Protein AF-A0A653DRM3-F1 (afdb_monomer)

Organism: Callosobruchus maculatus (NCBI:txid64391)

Secondary structure (DSSP, 8-state):
--HHHHHHHHHHHHT--PPPPPHHHHHHHHHHHHHHHHHHHHTT-HHHHHHHHHHH-TTTT-EEEEEPTTS-EEEEEEEEE-TTSPEEEE-TTS-EEEEP-SS----TT-SS------

Radius of gyration: 19.76 Å; Cα contacts (8 Å, |Δi|>4): 102; chains: 1; bounding box: 48×45×46 Å

Foldseek 3Di:
DDPQVVVVVCCVVVVDDDDGDDPVNVVVVVVVVVVVLVVCVVVVNVVVVQVVCVVPPPQAQQWDWDQDPVRDIFTWTFHGADPVRFTWTAGPVGDIDGDDPPVDDDPVVVSDDDDDDD

Structure (mmCIF, N/CA/C/O backbone):
data_AF-A0A653DRM3-F1
#
_entry.id   AF-A0A653DRM3-F1
#
loop_
_atom_site.group_PDB
_atom_site.id
_atom_site.type_symbol
_atom_site.label_atom_id
_atom_site.label_alt_id
_atom_site.label_comp_id
_atom_site.label_asym_id
_atom_site.label_entity_id
_atom_site.label_seq_id
_atom_site.pdbx_PDB_ins_code
_atom_site.Cartn_x
_atom_site.Cartn_y
_atom_site.Cartn_z
_atom_site.occupancy
_atom_site.B_iso_or_equiv
_atom_site.auth_seq_id
_atom_site.auth_comp_id
_atom_site.auth_asym_id
_atom_site.auth_atom_id
_atom_site.pdbx_PDB_model_num
ATOM 1 N N . MET A 1 1 ? -2.162 11.457 12.990 1.00 60.06 1 MET A N 1
ATOM 2 C CA . MET A 1 1 ? -3.627 11.349 13.052 1.00 60.06 1 MET A CA 1
ATOM 3 C C . MET A 1 1 ? -4.010 9.879 12.997 1.00 60.06 1 MET A C 1
ATOM 5 O O . MET A 1 1 ? -3.761 9.249 11.974 1.00 60.06 1 MET A O 1
ATOM 9 N N . CYS A 1 2 ? -4.522 9.317 14.091 1.00 85.19 2 CYS A N 1
ATOM 10 C CA . CYS A 1 2 ? -5.003 7.932 14.157 1.00 85.19 2 CYS A CA 1
ATOM 11 C C . CYS A 1 2 ? -6.535 7.850 13.991 1.00 85.19 2 CYS A C 1
ATOM 13 O O . CYS A 1 2 ? -7.235 8.861 14.055 1.00 85.19 2 CYS A O 1
ATOM 15 N N . ILE A 1 3 ? -7.078 6.645 13.780 1.00 88.81 3 ILE A N 1
ATOM 16 C CA . ILE A 1 3 ? -8.530 6.449 13.608 1.00 88.81 3 ILE A CA 1
ATOM 17 C C . ILE A 1 3 ? -9.318 6.885 14.854 1.00 88.81 3 ILE A C 1
ATOM 19 O O . ILE A 1 3 ? -10.355 7.529 14.725 1.00 88.81 3 ILE A O 1
ATOM 23 N N . ASN A 1 4 ? -8.818 6.606 16.060 1.00 93.06 4 ASN A N 1
ATOM 24 C CA . ASN A 1 4 ? -9.505 7.019 17.287 1.00 93.06 4 ASN A CA 1
ATOM 25 C C . ASN A 1 4 ? -9.458 8.546 17.504 1.00 93.06 4 ASN A C 1
ATOM 27 O O . ASN A 1 4 ? -10.418 9.112 18.020 1.00 93.06 4 ASN A O 1
ATOM 31 N N . GLU A 1 5 ? -8.416 9.238 17.033 1.00 92.00 5 GLU A N 1
ATOM 32 C CA . GLU A 1 5 ? -8.383 10.711 17.004 1.00 92.00 5 GLU A CA 1
ATOM 33 C C . GLU A 1 5 ? -9.448 11.275 16.051 1.00 92.00 5 GLU A C 1
ATOM 35 O O . GLU A 1 5 ? -10.164 12.206 16.414 1.00 92.00 5 GLU A O 1
ATOM 40 N N . LEU A 1 6 ? -9.619 10.677 14.864 1.00 92.31 6 LEU A N 1
ATOM 41 C CA . LEU A 1 6 ? -10.689 11.053 13.927 1.00 92.31 6 LEU A CA 1
ATOM 42 C C . LEU A 1 6 ? -12.085 10.858 14.534 1.00 92.31 6 LEU A C 1
ATOM 44 O O . LEU A 1 6 ? -12.972 11.691 14.327 1.00 92.31 6 LEU A O 1
ATOM 48 N N . ILE A 1 7 ? -12.278 9.779 15.299 1.00 92.81 7 ILE A N 1
ATOM 49 C CA . ILE A 1 7 ? -13.520 9.524 16.038 1.00 92.81 7 ILE A CA 1
ATOM 50 C C . ILE A 1 7 ? -13.761 10.626 17.076 1.00 92.81 7 ILE A C 1
ATOM 52 O O . ILE A 1 7 ? -14.868 11.160 17.117 1.00 92.81 7 ILE A O 1
ATOM 56 N N . SER A 1 8 ? -12.740 11.024 17.847 1.00 93.06 8 SER A N 1
ATOM 57 C CA . SER A 1 8 ? -12.856 12.120 18.827 1.00 93.06 8 SER A CA 1
ATOM 58 C C . SER A 1 8 ? -13.301 13.421 18.163 1.00 93.06 8 SER A C 1
ATOM 60 O O . SER A 1 8 ? -14.329 13.986 18.533 1.00 93.06 8 SER A O 1
ATOM 62 N N . VAL A 1 9 ? -12.600 13.836 17.103 1.00 94.06 9 VAL A N 1
ATOM 63 C CA . VAL A 1 9 ? -12.915 15.068 16.363 1.00 94.06 9 VAL A CA 1
ATOM 64 C C . VAL A 1 9 ? -14.326 15.017 15.773 1.00 94.06 9 VAL A C 1
ATOM 66 O O . VAL A 1 9 ? -15.052 16.010 15.784 1.00 94.06 9 VAL A O 1
ATOM 69 N N . THR A 1 10 ? -14.757 13.864 15.264 1.00 92.56 10 THR A N 1
ATOM 70 C CA . THR A 1 10 ? -16.104 13.715 14.691 1.00 92.56 10 THR A CA 1
ATOM 71 C C . THR A 1 10 ? -17.193 13.753 15.765 1.00 92.56 10 THR A C 1
ATOM 73 O O . THR A 1 10 ? -18.248 14.357 15.553 1.00 92.56 10 THR A O 1
ATOM 76 N N . ASN A 1 11 ? -16.944 13.144 16.925 1.00 94.50 11 ASN A N 1
ATOM 77 C CA . ASN A 1 11 ? -17.847 13.200 18.070 1.00 94.50 11 ASN A CA 1
ATOM 78 C C . ASN A 1 11 ? -18.022 14.646 18.557 1.00 94.50 11 ASN A C 1
ATOM 80 O O . ASN A 1 11 ? -19.156 15.098 18.709 1.00 94.50 11 ASN A O 1
ATOM 84 N N . GLU A 1 12 ? -16.925 15.396 18.683 1.00 93.06 12 GLU A N 1
ATOM 85 C CA . GLU A 1 12 ? -16.926 16.812 19.077 1.00 93.06 12 GLU A CA 1
ATOM 86 C C . GLU A 1 12 ? -17.633 17.712 18.053 1.00 93.06 12 GLU A C 1
ATOM 88 O O . GLU A 1 12 ? -18.482 18.524 18.414 1.00 93.06 12 GLU A O 1
ATOM 93 N N . THR A 1 13 ? -17.321 17.559 16.763 1.00 93.88 13 THR A N 1
ATOM 94 C CA . THR A 1 13 ? -17.834 18.453 15.707 1.00 93.88 13 THR A CA 1
ATOM 95 C C . THR A 1 13 ? -19.289 18.194 15.329 1.00 93.88 13 THR A C 1
ATOM 97 O O . THR A 1 13 ? -19.991 19.126 14.941 1.00 93.88 13 THR A O 1
ATOM 100 N N . LYS A 1 14 ? -19.756 16.942 15.412 1.00 93.88 14 LYS A N 1
ATOM 101 C CA . LYS A 1 14 ? -21.112 16.550 14.985 1.00 93.88 14 LYS A CA 1
ATOM 102 C C . LYS A 1 14 ? -22.051 16.213 16.143 1.00 93.88 14 LYS A C 1
ATOM 104 O O . LYS A 1 14 ? -23.187 15.827 15.882 1.00 93.88 14 LYS A O 1
ATOM 109 N N . GLY A 1 15 ? -21.594 16.314 17.395 1.00 88.81 15 GLY A N 1
ATOM 110 C CA . GLY A 1 15 ? -22.366 15.880 18.565 1.00 88.81 15 GLY A CA 1
ATOM 111 C C . GLY A 1 15 ? -22.709 14.388 18.520 1.00 88.81 15 GLY A C 1
ATOM 112 O O . GLY A 1 15 ? -23.788 13.982 18.945 1.00 88.81 15 GLY A O 1
ATOM 113 N N . SER A 1 16 ? -21.826 13.581 17.926 1.00 90.31 16 SER A N 1
ATOM 114 C CA . SER A 1 16 ? -22.021 12.135 17.793 1.00 90.31 16 SER A CA 1
ATOM 115 C C . SER A 1 16 ? -21.346 11.375 18.939 1.00 90.31 16 SER A C 1
ATOM 117 O O . SER A 1 16 ? -20.492 11.912 19.640 1.00 90.31 16 SER A O 1
ATOM 119 N N . HIS A 1 17 ?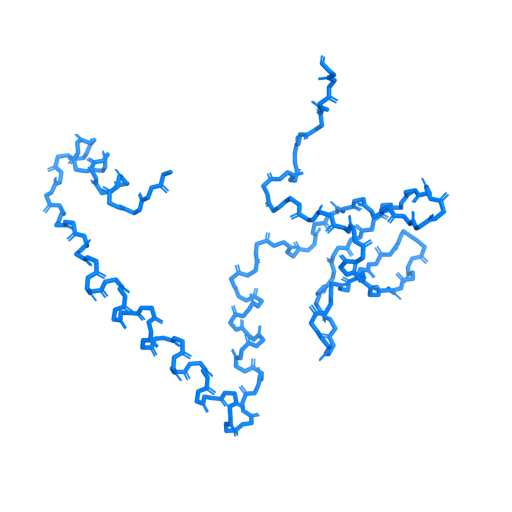 -21.754 10.122 19.152 1.00 90.31 17 HIS A N 1
ATOM 120 C CA . HIS A 1 17 ? -21.244 9.263 20.227 1.00 90.31 17 HIS A CA 1
ATOM 121 C C . HIS A 1 17 ? -20.738 7.930 19.674 1.00 90.31 17 HIS A C 1
ATOM 123 O O . HIS A 1 17 ? -21.159 6.854 20.099 1.00 90.31 17 HIS A O 1
ATOM 129 N N . MET A 1 18 ? -19.853 7.993 18.681 1.00 91.88 18 MET A N 1
ATOM 130 C CA . MET A 1 18 ? -19.201 6.795 18.161 1.00 91.88 18 MET A CA 1
ATOM 131 C C . MET A 1 18 ? -18.238 6.234 19.206 1.00 91.88 18 MET A C 1
ATOM 133 O O . MET A 1 18 ? -17.439 6.974 19.787 1.00 91.88 18 MET A O 1
ATOM 137 N N . SER A 1 19 ? -18.305 4.925 19.435 1.00 93.50 19 SER A N 1
ATOM 138 C CA . SER A 1 19 ? -17.355 4.223 20.294 1.00 93.50 19 SER A CA 1
ATOM 139 C C . SER A 1 19 ? -15.976 4.164 19.641 1.00 93.50 19 SER A C 1
ATOM 141 O O . SER A 1 19 ? -15.861 3.988 18.428 1.00 93.50 19 SER A O 1
ATOM 143 N N . PHE A 1 20 ? -14.926 4.275 20.455 1.00 94.31 20 PHE A N 1
ATOM 144 C CA . PHE A 1 20 ? -13.564 4.027 19.994 1.00 94.31 20 PHE A CA 1
ATOM 145 C C . PHE A 1 20 ? -13.382 2.571 19.576 1.00 94.31 20 PHE A C 1
ATOM 147 O O . PHE A 1 20 ? -14.038 1.669 20.102 1.00 94.31 20 PHE A O 1
ATOM 154 N N . ILE A 1 21 ? -12.446 2.348 18.658 1.00 94.88 21 ILE A N 1
ATOM 155 C CA . ILE A 1 21 ? -12.054 1.004 18.253 1.00 94.88 21 ILE A CA 1
ATOM 156 C C . ILE A 1 21 ? -11.009 0.508 19.261 1.00 94.88 21 ILE A C 1
ATOM 158 O O . ILE A 1 21 ? -9.942 1.126 19.365 1.00 94.88 21 ILE A O 1
ATOM 162 N N . PRO A 1 22 ? -11.289 -0.568 20.021 1.00 95.62 22 PRO A N 1
ATOM 163 C CA . PRO A 1 22 ? -10.298 -1.162 20.906 1.00 95.62 22 PRO A CA 1
ATOM 164 C C . PRO A 1 22 ? -9.190 -1.821 20.080 1.00 95.62 22 PRO A C 1
ATOM 166 O O . PRO A 1 22 ? -9.424 -2.305 18.967 1.00 95.62 22 PRO A O 1
ATOM 169 N N . TYR A 1 23 ? -7.975 -1.844 20.625 1.00 93.94 23 TYR A N 1
ATOM 170 C CA . TYR A 1 23 ? -6.803 -2.350 19.911 1.00 93.94 23 TYR A CA 1
ATOM 171 C C . TYR A 1 23 ? -6.969 -3.811 19.495 1.00 93.94 23 TYR A C 1
ATOM 173 O O . TYR A 1 23 ? -6.611 -4.177 18.381 1.00 93.94 23 TYR A O 1
ATOM 181 N N . GLU A 1 24 ? -7.565 -4.634 20.352 1.00 96.38 24 GLU A N 1
ATOM 182 C CA . GLU A 1 24 ? -7.795 -6.056 20.114 1.00 96.38 24 GLU A CA 1
ATOM 183 C C . GLU A 1 24 ? -8.710 -6.277 18.907 1.00 96.38 24 GLU A C 1
ATOM 185 O O . GLU A 1 24 ? -8.417 -7.122 18.064 1.00 96.38 24 GLU A O 1
ATOM 190 N N . ALA A 1 25 ? -9.779 -5.482 18.777 1.00 95.06 25 ALA A N 1
ATOM 191 C CA . ALA A 1 25 ? -10.676 -5.563 17.626 1.00 95.06 25 ALA A CA 1
ATOM 192 C C . ALA A 1 25 ? -9.987 -5.092 16.341 1.00 95.06 25 ALA A C 1
ATOM 194 O O . ALA A 1 25 ? -10.1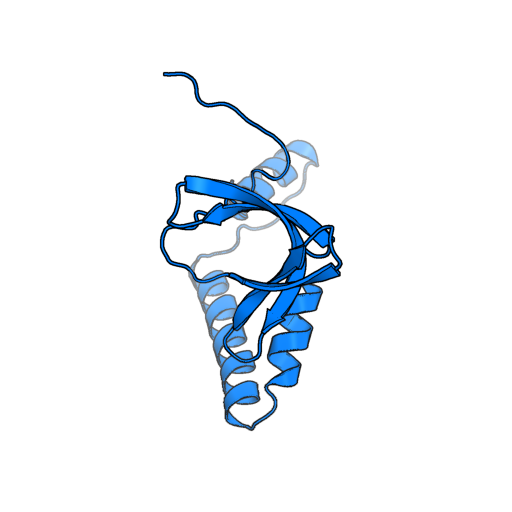70 -5.699 15.287 1.00 95.06 25 ALA A O 1
ATOM 195 N N . TYR A 1 26 ? -9.170 -4.038 16.431 1.00 94.62 26 TYR A N 1
ATOM 196 C CA . TYR A 1 26 ? -8.379 -3.561 15.302 1.00 94.62 26 TYR A CA 1
ATOM 197 C C . TYR A 1 26 ? -7.386 -4.627 14.821 1.00 94.62 26 TYR A C 1
ATOM 199 O O . TYR A 1 26 ? -7.384 -4.975 13.642 1.00 94.62 26 TYR A O 1
ATOM 207 N N . PHE A 1 27 ? -6.580 -5.187 15.726 1.00 95.56 27 PHE A N 1
ATOM 208 C CA . PHE A 1 27 ? -5.606 -6.219 15.378 1.00 95.56 27 PHE A CA 1
ATOM 209 C C . PHE A 1 27 ? -6.278 -7.486 14.854 1.00 95.56 27 PHE A C 1
ATOM 211 O O . PHE A 1 27 ? -5.817 -8.031 13.855 1.00 95.56 27 PHE A O 1
ATOM 218 N N . ALA A 1 28 ? -7.388 -7.918 15.460 1.00 97.56 28 ALA A N 1
ATOM 219 C CA . ALA A 1 28 ? -8.159 -9.050 14.956 1.00 97.56 28 ALA A CA 1
ATOM 220 C C . ALA A 1 28 ? -8.641 -8.806 13.518 1.00 97.56 28 ALA A C 1
ATOM 222 O O . ALA A 1 28 ? -8.469 -9.669 12.663 1.00 97.56 28 ALA A O 1
ATOM 223 N N . ALA A 1 29 ? -9.179 -7.619 13.220 1.00 96.25 29 ALA A N 1
ATOM 224 C CA . ALA A 1 29 ? -9.608 -7.275 11.867 1.00 96.25 29 ALA A CA 1
ATOM 225 C C . ALA A 1 29 ? -8.435 -7.274 10.871 1.00 96.25 29 ALA A C 1
ATOM 227 O O . ALA A 1 29 ? -8.547 -7.852 9.792 1.00 96.25 29 ALA A O 1
ATOM 228 N N . VAL A 1 30 ? -7.301 -6.673 11.243 1.00 95.94 30 VAL A N 1
ATOM 229 C CA . VAL A 1 30 ? -6.103 -6.621 10.392 1.00 95.94 30 VAL A CA 1
ATOM 230 C C . VAL A 1 30 ? -5.560 -8.022 10.115 1.00 95.94 30 VAL A C 1
ATOM 232 O O . VAL A 1 30 ? -5.328 -8.363 8.958 1.00 95.94 30 VAL A O 1
ATOM 235 N N . PHE A 1 31 ? -5.375 -8.849 11.145 1.00 97.69 31 PHE A N 1
ATOM 236 C CA . PHE A 1 31 ? -4.814 -10.188 10.971 1.00 97.69 31 PHE A CA 1
ATOM 237 C C . PHE A 1 31 ? -5.748 -11.118 10.204 1.00 97.69 31 PHE A C 1
ATOM 239 O O . PHE A 1 31 ? -5.276 -11.828 9.320 1.00 97.69 31 PHE A O 1
ATOM 246 N N . ASN A 1 32 ? -7.057 -11.057 10.460 1.00 97.94 32 ASN A N 1
ATOM 247 C CA . ASN A 1 32 ? -8.031 -11.845 9.708 1.00 97.94 32 ASN A CA 1
ATOM 248 C C . ASN A 1 32 ? -8.011 -11.486 8.216 1.00 97.94 32 ASN A C 1
ATOM 250 O O . ASN A 1 32 ? -8.051 -12.374 7.367 1.00 97.94 32 ASN A O 1
ATOM 254 N N . GLU A 1 33 ? -7.917 -10.197 7.875 1.00 95.75 33 GLU A N 1
ATOM 255 C CA . GLU A 1 33 ? -7.836 -9.776 6.473 1.00 95.75 33 GLU A CA 1
ATOM 256 C C . GLU A 1 33 ? -6.507 -10.166 5.817 1.00 95.75 33 GLU A C 1
ATOM 258 O O . GLU A 1 33 ? -6.509 -10.626 4.673 1.00 95.75 33 GLU A O 1
ATOM 263 N N . ILE A 1 34 ? -5.383 -10.052 6.532 1.00 96.19 34 ILE A N 1
ATOM 264 C CA . ILE A 1 34 ? -4.081 -10.521 6.034 1.00 96.19 34 ILE A CA 1
ATOM 265 C C . ILE A 1 34 ? -4.130 -12.025 5.761 1.00 96.19 34 ILE A C 1
ATOM 267 O O . ILE A 1 34 ? -3.732 -12.454 4.680 1.00 96.19 34 ILE A O 1
ATOM 271 N N . GLU A 1 35 ? -4.649 -12.822 6.696 1.00 97.50 35 GLU A N 1
ATOM 272 C CA . GLU A 1 35 ? -4.771 -14.274 6.541 1.00 97.50 35 GLU A CA 1
ATOM 273 C C . GLU A 1 35 ? -5.698 -14.638 5.373 1.00 97.50 35 GLU A C 1
ATOM 275 O O . GLU A 1 35 ? -5.378 -15.510 4.563 1.00 97.50 35 GLU A O 1
ATOM 280 N N . ARG A 1 36 ? -6.812 -13.915 5.210 1.00 95.94 36 ARG A N 1
ATOM 281 C CA . ARG A 1 36 ? -7.736 -14.093 4.083 1.00 95.94 36 ARG A CA 1
ATOM 282 C C . ARG A 1 36 ? -7.053 -13.852 2.736 1.00 95.94 36 ARG A C 1
ATOM 284 O O . ARG A 1 36 ? -7.234 -14.651 1.816 1.00 95.94 36 ARG A O 1
ATOM 291 N N . ILE A 1 37 ? -6.283 -12.769 2.609 1.00 95.62 37 ILE A N 1
ATOM 292 C CA . ILE A 1 37 ? -5.525 -12.456 1.387 1.00 95.62 37 ILE A CA 1
ATOM 293 C C . ILE A 1 37 ? -4.428 -13.503 1.169 1.00 95.62 37 ILE A C 1
ATOM 295 O O . ILE A 1 37 ? -4.301 -14.033 0.066 1.00 95.62 37 ILE A O 1
ATOM 299 N N . TYR A 1 38 ? -3.683 -13.846 2.220 1.00 95.31 38 TYR A N 1
ATOM 300 C CA . TYR A 1 38 ? -2.609 -14.834 2.174 1.00 95.31 38 TYR A CA 1
ATOM 301 C C . TYR A 1 38 ? -3.103 -16.195 1.672 1.00 95.31 38 TYR A C 1
ATOM 303 O O . TYR A 1 38 ? -2.524 -16.748 0.739 1.00 95.31 38 TYR A O 1
ATOM 311 N N . ASN A 1 39 ? -4.217 -16.692 2.213 1.00 97.25 39 ASN A N 1
ATOM 312 C CA . ASN A 1 39 ? -4.808 -17.965 1.802 1.00 97.25 39 ASN A CA 1
ATOM 313 C C . ASN A 1 39 ? -5.217 -17.968 0.323 1.00 97.25 39 ASN A C 1
ATOM 315 O O . ASN A 1 39 ? -4.995 -18.957 -0.371 1.00 97.25 39 ASN A O 1
ATOM 319 N N . LYS A 1 40 ? -5.765 -16.859 -0.191 1.00 95.88 40 LYS A N 1
ATOM 320 C CA . LYS A 1 40 ? -6.078 -16.734 -1.623 1.00 95.88 40 LYS A CA 1
ATOM 321 C C . LYS A 1 40 ? -4.827 -16.807 -2.494 1.00 95.88 40 LYS A C 1
ATOM 323 O O . LYS A 1 40 ? -4.802 -17.564 -3.460 1.00 95.88 40 LYS A O 1
ATO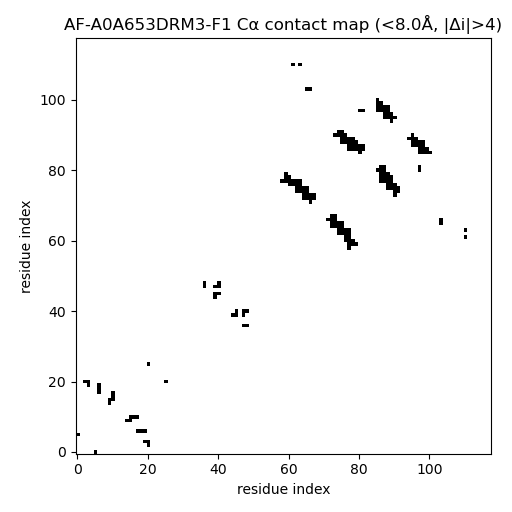M 328 N N . VAL A 1 41 ? -3.774 -16.085 -2.115 1.00 93.56 41 VAL A N 1
ATOM 329 C CA . VAL A 1 41 ? -2.498 -16.103 -2.846 1.00 93.56 41 VAL A CA 1
ATOM 330 C C . VAL A 1 41 ? -1.865 -17.499 -2.822 1.00 93.56 41 VAL A C 1
ATOM 332 O O . VAL A 1 41 ? -1.431 -17.980 -3.866 1.00 93.56 41 VAL A O 1
ATOM 335 N N . GLN A 1 42 ? -1.862 -18.186 -1.674 1.00 95.50 42 GLN A N 1
ATOM 336 C CA . GLN A 1 42 ? -1.350 -19.562 -1.556 1.00 95.50 42 GLN A CA 1
ATOM 337 C C . GLN A 1 42 ? -2.122 -20.559 -2.434 1.00 95.50 42 GLN A C 1
ATOM 339 O O . GLN A 1 42 ? -1.530 -21.496 -2.964 1.00 95.50 42 GLN A O 1
ATOM 344 N N . ASN A 1 43 ? -3.420 -20.329 -2.648 1.00 96.25 43 ASN A N 1
ATOM 345 C CA . ASN A 1 43 ? -4.256 -21.133 -3.542 1.00 96.25 43 ASN A CA 1
ATOM 346 C C . ASN A 1 43 ? -4.079 -20.789 -5.036 1.00 96.25 43 ASN A C 1
ATOM 348 O O . ASN A 1 43 ? -4.817 -21.308 -5.873 1.00 96.25 43 ASN A O 1
ATOM 352 N N . GLY A 1 44 ? -3.120 -19.925 -5.386 1.00 93.00 44 GLY A N 1
ATOM 353 C CA . GLY A 1 44 ? -2.834 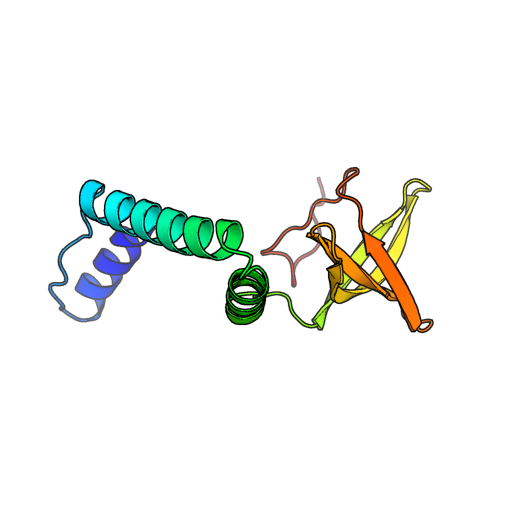-19.524 -6.765 1.00 93.00 44 GLY A CA 1
ATOM 354 C C . GLY A 1 44 ? -3.685 -18.361 -7.281 1.00 93.00 44 GLY A C 1
ATOM 355 O O . GLY A 1 44 ? -3.538 -17.975 -8.437 1.00 93.00 44 GLY A O 1
ATOM 356 N N . GLU A 1 45 ? -4.537 -17.756 -6.449 1.00 93.75 45 GLU A N 1
ATOM 357 C CA . GLU A 1 45 ? -5.346 -16.585 -6.816 1.00 93.75 45 GLU A CA 1
ATOM 358 C C . GLU A 1 45 ? -4.549 -15.277 -6.625 1.00 93.75 45 GLU A C 1
ATOM 360 O O . GLU A 1 45 ? -4.980 -14.376 -5.904 1.00 93.75 45 GLU A O 1
ATOM 365 N N . ILE A 1 46 ? -3.359 -15.156 -7.228 1.00 90.06 46 ILE A N 1
ATOM 366 C CA . ILE A 1 46 ? -2.518 -13.953 -7.061 1.00 90.06 46 ILE A CA 1
ATOM 367 C C . ILE A 1 46 ? -3.164 -12.694 -7.657 1.00 90.06 46 ILE A C 1
ATOM 369 O O . ILE A 1 46 ? -3.014 -11.605 -7.102 1.00 90.06 46 ILE A O 1
ATOM 373 N N . ASP A 1 47 ? -3.966 -12.851 -8.712 1.00 91.19 47 ASP A N 1
ATOM 374 C CA . ASP A 1 47 ? -4.718 -11.760 -9.342 1.00 91.19 47 ASP A CA 1
ATOM 375 C C . ASP A 1 47 ? -5.649 -11.057 -8.348 1.00 91.19 47 ASP A C 1
ATOM 377 O O . ASP A 1 47 ? -5.795 -9.840 -8.393 1.00 91.19 47 ASP A O 1
ATOM 381 N N . TYR A 1 48 ? -6.185 -11.787 -7.361 1.00 92.25 48 TYR A N 1
ATOM 382 C CA . TYR A 1 48 ? -6.981 -11.196 -6.285 1.00 92.25 48 TYR A CA 1
ATOM 383 C C . TYR A 1 48 ? -6.195 -10.144 -5.489 1.00 92.25 48 TYR A C 1
ATOM 385 O O . TYR A 1 48 ? -6.737 -9.106 -5.102 1.00 92.25 48 TYR A O 1
ATOM 393 N N . MET A 1 49 ? -4.912 -10.412 -5.231 1.00 90.75 49 MET A N 1
ATOM 394 C CA . MET A 1 49 ? -4.029 -9.474 -4.543 1.00 90.75 49 MET A CA 1
ATOM 395 C C . MET A 1 49 ? -3.735 -8.266 -5.432 1.00 90.75 49 MET A C 1
ATOM 397 O O . MET A 1 49 ? -3.849 -7.140 -4.949 1.00 90.75 49 MET A O 1
ATOM 401 N N . TYR A 1 50 ? -3.443 -8.474 -6.720 1.00 89.25 50 TYR A N 1
ATOM 402 C CA . TYR A 1 50 ? -3.218 -7.372 -7.658 1.00 89.25 50 TYR A CA 1
ATOM 403 C C . TYR A 1 50 ? -4.454 -6.477 -7.807 1.00 89.25 50 TYR A C 1
ATOM 405 O O . TYR A 1 50 ? -4.326 -5.256 -7.729 1.00 89.25 50 TYR A O 1
ATOM 413 N N . ASP A 1 51 ? -5.650 -7.050 -7.927 1.00 91.38 51 ASP A N 1
ATOM 414 C CA . ASP A 1 51 ? -6.902 -6.295 -8.002 1.00 91.38 51 ASP A CA 1
ATOM 415 C C . ASP A 1 51 ? -7.114 -5.428 -6.758 1.00 91.38 51 ASP A C 1
ATOM 417 O O . ASP A 1 51 ? -7.434 -4.241 -6.864 1.00 91.38 51 ASP A O 1
ATOM 421 N N . LEU A 1 52 ? -6.902 -5.995 -5.564 1.00 91.69 52 LEU A N 1
ATOM 422 C CA . LEU A 1 52 ? -6.956 -5.235 -4.315 1.00 91.69 52 LEU A CA 1
ATOM 423 C C . LEU A 1 52 ? -5.897 -4.133 -4.276 1.00 91.69 52 LEU A C 1
ATOM 425 O O . LEU A 1 52 ? -6.206 -3.006 -3.884 1.00 91.69 52 LEU A O 1
ATOM 429 N N . TYR A 1 53 ? -4.673 -4.455 -4.687 1.00 88.38 53 TYR A N 1
ATOM 430 C CA . TYR A 1 53 ? -3.560 -3.522 -4.717 1.00 88.38 53 TYR A CA 1
ATOM 431 C C . TYR A 1 53 ? -3.899 -2.322 -5.603 1.00 88.38 53 TYR A C 1
ATOM 433 O O . TYR A 1 53 ? -3.960 -1.206 -5.098 1.00 88.38 53 TYR A O 1
ATOM 441 N N . TYR A 1 54 ? -4.240 -2.540 -6.877 1.00 87.06 54 TYR A N 1
ATOM 442 C CA . TYR A 1 54 ? -4.598 -1.473 -7.817 1.00 87.06 54 TYR A CA 1
ATOM 443 C C . TYR A 1 54 ? -5.875 -0.719 -7.425 1.00 87.06 54 TYR A C 1
ATOM 445 O O . TYR A 1 54 ? -5.958 0.486 -7.661 1.00 87.06 54 TYR A O 1
ATOM 453 N N . LYS A 1 55 ? -6.852 -1.380 -6.789 1.00 89.25 55 LYS A N 1
ATOM 454 C CA . LYS A 1 55 ? -8.080 -0.732 -6.299 1.00 89.25 55 LYS A CA 1
ATOM 455 C C . LYS A 1 55 ? -7.800 0.327 -5.235 1.00 89.25 55 LYS A C 1
ATOM 457 O O . LYS A 1 55 ? -8.462 1.364 -5.224 1.00 89.25 55 LYS A O 1
ATOM 462 N N . TYR A 1 56 ? -6.870 0.052 -4.325 1.00 86.12 56 TYR A N 1
ATOM 463 C CA . TYR A 1 56 ? -6.518 0.962 -3.231 1.00 86.12 56 TYR A CA 1
ATOM 464 C C . TYR A 1 56 ? -5.232 1.753 -3.498 1.00 86.12 56 TYR A C 1
ATOM 466 O O . TYR A 1 56 ? -4.821 2.563 -2.667 1.00 86.12 56 TYR A O 1
ATOM 474 N N . TRP A 1 57 ? -4.610 1.558 -4.662 1.00 83.69 57 TRP A N 1
ATOM 475 C CA . TRP A 1 57 ? -3.400 2.260 -5.047 1.00 83.69 57 TRP A CA 1
ATOM 476 C C . TRP A 1 57 ? -3.689 3.737 -5.334 1.00 83.69 57 TRP A C 1
ATOM 478 O O . TRP A 1 57 ? -4.341 4.100 -6.310 1.00 83.69 57 TRP A O 1
ATOM 488 N N . LEU A 1 58 ? -3.130 4.612 -4.500 1.00 74.44 58 LEU A N 1
ATOM 489 C CA . LEU A 1 58 ? -3.275 6.064 -4.606 1.00 74.44 58 LEU A CA 1
ATOM 490 C C . LEU A 1 58 ? -2.393 6.734 -5.677 1.00 74.44 58 LEU A C 1
ATOM 492 O O . LEU A 1 58 ? -2.518 7.939 -5.874 1.00 74.44 58 LEU A O 1
ATOM 496 N N . HIS A 1 59 ? -1.490 6.008 -6.348 1.00 70.00 59 HIS A N 1
ATOM 497 C CA . HIS A 1 59 ? -0.419 6.609 -7.166 1.00 70.00 59 HIS A CA 1
ATOM 498 C C . HIS A 1 59 ? -0.478 6.237 -8.646 1.00 70.00 59 HIS A C 1
ATOM 500 O O . HIS A 1 59 ? 0.519 6.337 -9.364 1.00 70.00 59 HIS A O 1
ATOM 506 N N . ASN A 1 60 ? -1.646 5.807 -9.118 1.00 68.94 60 ASN A N 1
ATOM 507 C CA . ASN A 1 60 ? -1.816 5.555 -10.538 1.00 68.94 60 ASN A CA 1
ATOM 508 C C . ASN A 1 60 ? -1.640 6.867 -11.330 1.00 68.94 60 ASN A C 1
ATOM 510 O O . ASN A 1 60 ? -2.220 7.893 -10.976 1.00 68.94 60 ASN A O 1
ATOM 514 N N . ASN A 1 61 ? -0.854 6.827 -12.409 1.00 70.19 61 ASN A N 1
ATOM 515 C CA . ASN A 1 61 ? -0.530 7.962 -13.284 1.00 70.19 61 ASN A CA 1
ATOM 516 C C . ASN A 1 61 ? 0.242 9.137 -12.651 1.00 70.19 61 ASN A C 1
ATOM 518 O O . ASN A 1 61 ? 0.326 10.197 -13.283 1.00 70.19 61 ASN A O 1
ATOM 522 N N . CYS A 1 62 ? 0.837 8.977 -11.465 1.00 75.19 62 CYS A N 1
ATOM 523 C CA . CYS A 1 62 ? 1.684 10.016 -10.875 1.00 75.19 62 CYS A CA 1
ATOM 524 C C . CYS A 1 62 ? 2.981 10.216 -11.675 1.00 75.19 62 CYS A C 1
ATOM 526 O O . CYS A 1 62 ? 3.647 9.247 -12.050 1.00 75.19 62 CYS A O 1
ATOM 528 N N . ASP A 1 63 ? 3.337 11.480 -11.907 1.00 78.31 63 ASP A N 1
ATOM 529 C CA . ASP A 1 63 ? 4.635 11.876 -12.452 1.00 78.31 63 ASP A CA 1
ATOM 530 C C . ASP A 1 63 ? 5.647 11.968 -11.305 1.00 78.31 63 ASP A C 1
ATOM 532 O O . ASP A 1 63 ? 5.390 12.606 -10.282 1.00 78.31 63 ASP A O 1
ATOM 536 N N . ILE A 1 64 ? 6.781 11.294 -11.462 1.00 75.38 64 ILE A N 1
ATOM 537 C CA . ILE A 1 64 ? 7.835 11.197 -10.455 1.00 75.38 64 ILE A CA 1
ATOM 538 C C . ILE A 1 64 ? 9.189 11.507 -11.084 1.00 75.38 64 ILE A C 1
ATOM 540 O O . ILE A 1 64 ? 9.388 11.340 -12.287 1.00 75.38 64 ILE A O 1
ATOM 544 N N . THR A 1 65 ? 10.136 11.932 -10.257 1.00 75.19 65 THR A N 1
ATOM 545 C CA . THR A 1 65 ? 11.532 12.091 -10.659 1.00 75.19 65 THR A CA 1
ATOM 546 C C . THR A 1 65 ? 12.331 10.919 -10.109 1.00 75.19 65 THR A C 1
ATOM 548 O O . THR A 1 65 ? 12.352 10.704 -8.897 1.00 75.19 65 THR A O 1
ATOM 551 N N . VAL A 1 66 ? 12.977 10.160 -10.990 1.00 73.88 66 VAL A N 1
ATOM 552 C CA . VAL A 1 66 ? 13.876 9.064 -10.618 1.00 73.88 66 VAL A CA 1
ATOM 553 C C . VAL A 1 66 ? 15.309 9.552 -10.764 1.00 73.88 66 VAL A C 1
ATOM 555 O O . VAL A 1 66 ? 15.690 10.046 -11.824 1.00 73.88 66 VAL A O 1
ATOM 558 N N . SER A 1 67 ? 16.099 9.417 -9.701 1.00 69.19 67 SER A N 1
ATOM 559 C CA . SER A 1 67 ? 17.533 9.695 -9.732 1.00 69.19 67 SER A CA 1
ATOM 560 C C . SER A 1 67 ? 18.287 8.414 -10.060 1.00 69.19 67 SER A C 1
ATOM 562 O O . SER A 1 67 ? 18.092 7.379 -9.426 1.00 69.19 67 SER A O 1
ATOM 564 N N . THR A 1 68 ? 19.152 8.478 -11.058 1.00 66.25 68 THR A N 1
ATOM 565 C CA . THR A 1 68 ? 20.009 7.365 -11.465 1.00 66.25 68 THR A CA 1
ATOM 566 C C . THR A 1 68 ? 21.307 7.357 -10.660 1.00 66.25 68 THR A C 1
ATOM 568 O O . THR A 1 68 ? 21.716 8.369 -10.086 1.00 66.25 68 THR A O 1
ATOM 571 N N . ALA A 1 69 ? 22.001 6.217 -10.645 1.00 63.69 69 ALA A N 1
ATOM 572 C CA . ALA A 1 69 ? 23.291 6.081 -9.966 1.00 63.69 69 ALA A CA 1
ATOM 573 C C . ALA A 1 69 ? 24.392 7.004 -10.536 1.00 63.69 69 ALA A C 1
ATOM 575 O O . ALA A 1 69 ? 25.374 7.270 -9.846 1.00 63.69 69 ALA A O 1
ATOM 576 N N . SER A 1 70 ? 24.234 7.516 -11.765 1.00 65.38 70 SER A N 1
ATOM 577 C CA . SER A 1 70 ? 25.128 8.520 -12.362 1.00 65.38 70 SER A CA 1
ATOM 578 C C . SER A 1 70 ? 24.873 9.948 -11.861 1.00 65.38 70 SER A C 1
ATOM 580 O O . SER A 1 70 ? 25.659 10.841 -12.167 1.00 65.38 70 SER A O 1
ATOM 582 N N . GLY A 1 71 ? 23.819 10.168 -11.067 1.00 65.00 71 GLY A N 1
ATOM 583 C CA . GLY A 1 71 ? 23.411 11.486 -10.575 1.00 65.00 71 GLY A CA 1
ATOM 584 C C . GLY A 1 71 ? 22.445 12.229 -11.503 1.00 65.00 71 GLY A C 1
ATOM 585 O O . GLY A 1 71 ? 21.992 13.318 -11.153 1.00 65.00 71 GLY A O 1
ATOM 586 N N . ASP A 1 72 ? 22.092 11.643 -12.649 1.00 68.69 72 ASP A N 1
ATOM 587 C CA . ASP A 1 72 ? 21.101 12.204 -13.565 1.00 68.69 72 ASP A CA 1
ATOM 588 C C . ASP A 1 72 ? 19.686 11.940 -13.051 1.00 68.69 72 ASP A C 1
ATOM 590 O O . ASP A 1 72 ? 19.412 10.883 -12.476 1.00 68.69 72 ASP A O 1
ATOM 594 N N . SER A 1 73 ? 18.776 12.885 -13.285 1.00 71.38 73 SER A N 1
ATOM 595 C CA . SER A 1 73 ? 17.370 12.765 -12.894 1.00 71.38 73 SER A CA 1
ATOM 596 C C . SER A 1 73 ? 16.467 12.712 -14.118 1.00 71.38 73 SER A C 1
ATOM 598 O O . SER A 1 73 ? 16.647 13.479 -15.066 1.00 71.38 73 SER A O 1
ATOM 600 N N . GLU A 1 74 ? 15.489 11.812 -14.095 1.00 74.44 74 GLU A N 1
ATOM 601 C CA . GLU A 1 74 ? 14.538 11.623 -15.185 1.00 74.44 74 GLU A CA 1
ATOM 602 C C . GLU A 1 74 ? 13.100 11.743 -14.674 1.00 74.44 74 GLU A C 1
ATOM 604 O O . GLU A 1 74 ? 12.733 11.156 -13.655 1.00 74.44 74 GLU A O 1
ATOM 609 N N . TYR A 1 75 ? 12.276 12.506 -15.395 1.00 79.88 75 TYR A N 1
ATOM 610 C CA . TYR A 1 75 ? 10.840 12.597 -15.139 1.00 79.88 75 TYR A CA 1
ATOM 611 C C . TYR A 1 75 ? 10.123 11.443 -15.822 1.00 79.88 75 TYR A C 1
ATOM 613 O O . TYR A 1 75 ? 10.130 11.350 -17.047 1.00 79.88 75 TYR A O 1
ATOM 621 N N . VAL A 1 76 ? 9.470 10.591 -15.043 1.00 83.56 76 VAL A N 1
ATOM 622 C CA . VAL A 1 76 ? 8.784 9.394 -15.532 1.00 83.56 76 VAL A CA 1
ATOM 623 C C . VAL A 1 76 ? 7.392 9.288 -14.918 1.00 83.56 76 VAL A C 1
ATOM 625 O O . VAL A 1 76 ? 7.130 9.808 -13.835 1.00 83.56 76 VAL A O 1
ATOM 628 N N . LYS A 1 77 ? 6.484 8.590 -15.596 1.00 86.50 77 LYS A N 1
ATOM 629 C CA . LYS A 1 77 ? 5.122 8.337 -15.115 1.00 86.50 77 LYS A CA 1
ATOM 630 C C . LYS A 1 77 ? 4.996 6.919 -14.584 1.00 86.50 77 LYS A C 1
ATOM 632 O O . LYS A 1 77 ? 5.360 5.980 -15.288 1.00 86.50 77 LYS A O 1
ATOM 637 N N . ILE A 1 78 ? 4.428 6.744 -13.395 1.00 85.00 78 ILE A N 1
ATOM 638 C CA . ILE A 1 78 ? 4.086 5.414 -12.873 1.00 85.00 78 ILE A CA 1
ATOM 639 C C . ILE A 1 78 ? 2.944 4.829 -13.707 1.00 85.00 78 ILE A C 1
ATOM 641 O O . ILE A 1 78 ? 1.897 5.460 -13.866 1.00 85.00 78 ILE A O 1
ATOM 645 N N . ILE A 1 79 ? 3.145 3.615 -14.219 1.00 88.38 79 ILE A N 1
ATOM 646 C CA . ILE A 1 79 ? 2.142 2.880 -15.005 1.00 88.38 79 ILE A CA 1
ATOM 647 C C . ILE A 1 79 ? 1.706 1.564 -14.351 1.00 88.38 79 ILE A C 1
ATOM 649 O O . ILE A 1 79 ? 0.824 0.894 -14.880 1.00 88.38 79 ILE A O 1
ATOM 653 N N . GLY A 1 80 ? 2.322 1.179 -13.233 1.00 88.00 80 GLY A N 1
ATOM 654 C CA . GLY A 1 80 ? 1.964 -0.020 -12.482 1.00 88.00 80 GLY A CA 1
ATOM 655 C C . GLY A 1 80 ? 3.156 -0.616 -11.749 1.00 88.00 80 GLY A C 1
ATOM 656 O O . GLY A 1 80 ? 4.155 0.067 -11.524 1.00 88.00 80 GLY A O 1
ATOM 657 N N . ILE A 1 81 ? 3.035 -1.883 -11.374 1.00 87.50 81 ILE A N 1
ATOM 658 C CA . ILE A 1 81 ? 4.139 -2.719 -10.897 1.00 87.50 81 ILE A CA 1
ATOM 659 C C . ILE A 1 81 ? 4.451 -3.813 -11.920 1.00 87.50 81 ILE A C 1
ATOM 661 O O . ILE A 1 81 ? 3.597 -4.158 -12.740 1.00 87.50 81 ILE A O 1
ATOM 665 N N . ASP A 1 82 ? 5.682 -4.312 -11.915 1.00 86.62 82 ASP A N 1
ATOM 666 C CA . ASP A 1 82 ? 6.064 -5.493 -12.689 1.00 86.62 82 ASP A CA 1
ATOM 667 C C . ASP A 1 82 ? 5.782 -6.803 -11.933 1.00 86.62 82 ASP A C 1
ATOM 669 O O . ASP A 1 82 ? 5.292 -6.802 -10.801 1.00 86.62 82 ASP A O 1
ATOM 673 N N . ASP A 1 83 ? 6.100 -7.929 -12.573 1.00 84.75 83 ASP A N 1
ATOM 674 C CA . ASP A 1 83 ? 5.846 -9.279 -12.051 1.00 84.75 83 ASP A CA 1
ATOM 675 C C . ASP A 1 83 ? 6.630 -9.587 -10.760 1.00 84.75 83 ASP A C 1
ATOM 677 O O . ASP A 1 83 ? 6.318 -10.540 -10.048 1.00 84.75 83 ASP A O 1
ATOM 681 N N . TYR A 1 84 ? 7.633 -8.768 -10.436 1.00 84.88 84 TYR A N 1
ATOM 682 C CA . TYR A 1 84 ? 8.451 -8.876 -9.230 1.00 84.88 84 TYR A CA 1
ATOM 683 C C . TYR A 1 84 ? 8.046 -7.859 -8.151 1.00 84.88 84 TYR A C 1
ATOM 685 O O . TYR A 1 84 ? 8.607 -7.867 -7.056 1.00 84.88 84 TYR A O 1
ATOM 693 N N . GLY A 1 85 ? 7.062 -6.999 -8.436 1.00 80.88 85 GLY A N 1
ATOM 694 C CA . GLY A 1 85 ? 6.570 -5.973 -7.520 1.00 80.88 85 GLY A CA 1
ATOM 695 C C . GLY A 1 85 ? 7.361 -4.662 -7.545 1.00 80.88 85 GLY A C 1
ATOM 696 O O . GLY A 1 85 ? 7.139 -3.818 -6.675 1.00 80.88 85 GLY A O 1
ATOM 697 N N . TYR A 1 86 ? 8.254 -4.451 -8.517 1.00 83.44 86 TYR A N 1
ATOM 698 C CA . TYR A 1 86 ? 8.934 -3.164 -8.692 1.00 83.44 86 TYR A CA 1
ATOM 699 C C . TYR A 1 86 ? 8.040 -2.160 -9.411 1.00 83.44 86 TYR A C 1
ATOM 701 O O . TYR A 1 86 ? 7.212 -2.527 -10.244 1.00 83.44 86 TYR A O 1
ATOM 709 N N . LEU A 1 87 ? 8.233 -0.869 -9.130 1.00 83.50 87 LEU A N 1
ATOM 710 C CA . LEU A 1 87 ? 7.497 0.191 -9.814 1.00 83.50 87 LEU A CA 1
ATOM 711 C C . LEU A 1 87 ? 7.861 0.214 -11.297 1.00 83.50 87 LEU A C 1
ATOM 713 O O . LEU A 1 87 ? 9.011 0.437 -11.668 1.00 83.50 87 LEU A O 1
ATOM 717 N N . LYS A 1 88 ? 6.852 0.044 -12.143 1.00 87.75 88 LYS A N 1
ATOM 718 C CA . LYS A 1 88 ? 6.952 0.149 -13.590 1.00 87.75 88 LYS A CA 1
ATOM 719 C C . LYS A 1 88 ? 6.638 1.578 -14.004 1.00 87.75 88 LYS A C 1
ATOM 721 O O . LYS A 1 88 ? 5.567 2.113 -13.698 1.00 87.75 88 LYS A O 1
ATOM 726 N N . VAL A 1 89 ? 7.568 2.194 -14.721 1.00 86.50 89 VAL A N 1
ATOM 727 C CA . VAL A 1 89 ? 7.494 3.599 -15.121 1.00 86.50 89 VAL A CA 1
ATOM 728 C C . VAL A 1 89 ? 7.622 3.758 -16.628 1.00 86.50 89 VAL A C 1
ATOM 730 O O . VAL A 1 89 ? 8.178 2.898 -17.313 1.00 86.50 89 VAL A O 1
ATOM 733 N N . ARG A 1 90 ? 7.092 4.866 -17.147 1.00 89.44 90 ARG A N 1
ATOM 734 C CA . ARG A 1 90 ? 7.20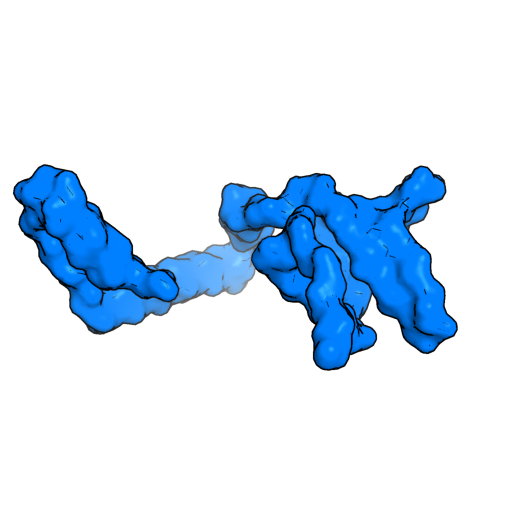2 5.276 -18.545 1.00 89.44 90 ARG A CA 1
ATOM 735 C C . ARG A 1 90 ? 7.901 6.625 -18.652 1.00 89.44 90 ARG A C 1
ATOM 737 O O . ARG A 1 90 ? 7.420 7.608 -18.089 1.00 89.44 90 ARG A O 1
ATOM 744 N N . SER A 1 91 ? 8.978 6.669 -19.420 1.00 86.06 91 SER A N 1
ATOM 745 C CA . SER A 1 91 ? 9.719 7.888 -19.734 1.00 86.06 91 SER A CA 1
ATOM 746 C C . SER A 1 91 ? 9.022 8.735 -20.808 1.00 86.06 91 SER A C 1
ATOM 748 O O . SER A 1 91 ? 8.168 8.227 -21.543 1.00 86.06 91 SER A O 1
ATOM 750 N N . PRO A 1 92 ? 9.397 10.019 -20.978 1.00 84.94 92 PRO A N 1
ATOM 751 C CA . PRO A 1 92 ? 8.784 10.903 -21.973 1.00 84.94 92 PRO A CA 1
ATOM 752 C C . PRO A 1 92 ? 9.033 10.442 -23.416 1.00 84.94 92 PRO A C 1
ATOM 754 O O . PRO A 1 92 ? 8.231 10.713 -24.305 1.00 84.94 92 PRO A O 1
A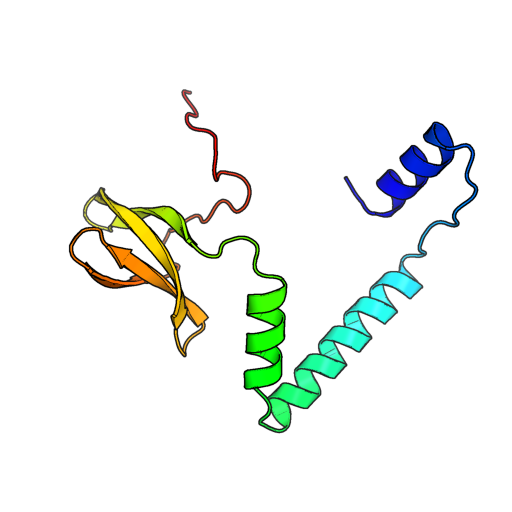TOM 757 N N . ASN A 1 93 ? 10.123 9.704 -23.647 1.00 87.12 93 ASN A N 1
ATOM 758 C CA . ASN A 1 93 ? 10.447 9.067 -24.929 1.00 87.12 93 ASN A CA 1
ATOM 759 C C . ASN A 1 93 ? 9.640 7.772 -25.191 1.00 87.12 93 ASN A C 1
ATOM 761 O O . ASN A 1 93 ? 9.824 7.139 -26.228 1.00 87.12 93 ASN A O 1
ATOM 765 N N . GLY A 1 94 ? 8.767 7.368 -24.262 1.00 86.94 94 GLY A N 1
ATOM 766 C CA . GLY A 1 94 ? 7.941 6.167 -24.354 1.00 86.94 94 GLY A CA 1
ATOM 767 C C . GLY A 1 94 ? 8.612 4.873 -23.888 1.00 86.94 94 GLY A C 1
ATOM 768 O O . GLY A 1 94 ? 7.951 3.832 -23.914 1.00 86.94 94 GLY A O 1
ATOM 769 N N . SER A 1 95 ? 9.874 4.902 -23.443 1.00 88.56 95 SER A N 1
ATOM 770 C CA . SER A 1 95 ? 10.524 3.719 -22.874 1.00 88.56 95 SER A CA 1
ATOM 771 C C . SER A 1 95 ? 9.853 3.312 -21.562 1.00 88.56 95 SER A C 1
ATOM 773 O O . SER A 1 95 ? 9.319 4.142 -20.824 1.00 88.56 95 SER A O 1
ATOM 775 N N . ILE A 1 96 ? 9.844 2.007 -21.295 1.00 90.25 96 ILE A N 1
ATOM 776 C CA . ILE A 1 96 ? 9.293 1.430 -20.071 1.00 90.25 96 ILE A CA 1
ATOM 777 C C . ILE A 1 96 ? 10.432 0.765 -19.312 1.00 90.25 96 ILE A C 1
ATOM 779 O O . ILE A 1 96 ? 11.176 -0.025 -19.893 1.00 90.25 96 ILE A O 1
ATOM 783 N N . ALA A 1 97 ? 10.536 1.064 -18.023 1.00 86.19 97 ALA A N 1
ATOM 784 C CA . ALA A 1 97 ? 11.547 0.502 -17.139 1.00 86.19 97 ALA A CA 1
ATOM 785 C C . ALA A 1 97 ? 10.950 0.158 -15.768 1.00 86.19 97 ALA A C 1
ATOM 787 O O . ALA A 1 97 ? 9.892 0.672 -15.396 1.00 86.19 97 ALA A O 1
ATOM 788 N N . SER A 1 98 ? 11.645 -0.703 -15.026 1.00 85.69 98 SER A N 1
ATOM 789 C CA . SER A 1 98 ? 11.346 -1.002 -13.624 1.00 85.69 98 SER A CA 1
ATOM 790 C C . SER A 1 98 ? 12.331 -0.269 -12.721 1.00 85.69 98 SER A C 1
ATOM 792 O O . SER A 1 98 ? 13.537 -0.278 -12.973 1.00 85.69 98 SER A O 1
ATOM 794 N N . VAL A 1 99 ? 11.825 0.367 -11.669 1.00 78.50 99 VAL A N 1
ATOM 795 C CA . VAL A 1 99 ? 12.627 1.131 -10.711 1.00 78.50 99 VAL A CA 1
ATOM 796 C C . VAL A 1 99 ? 12.989 0.236 -9.530 1.00 78.50 99 VAL A C 1
ATOM 798 O O . VAL A 1 99 ? 12.112 -0.237 -8.806 1.00 78.50 99 VAL A O 1
ATOM 801 N N . GLN A 1 100 ? 14.289 0.021 -9.331 1.00 73.62 100 GLN A N 1
ATOM 802 C CA . GLN A 1 100 ? 14.820 -0.731 -8.194 1.00 73.62 100 GLN A CA 1
ATOM 803 C C . GLN A 1 100 ? 14.773 0.110 -6.903 1.00 73.62 100 GLN A C 1
ATOM 805 O O . GLN A 1 100 ? 14.845 1.339 -6.967 1.00 73.62 100 GLN A O 1
ATOM 810 N N . PRO A 1 101 ? 14.692 -0.510 -5.715 1.00 64.50 101 PRO A N 1
ATOM 811 C CA . PRO A 1 101 ? 14.677 0.186 -4.426 1.00 64.50 101 PRO A CA 1
ATOM 812 C C . PRO A 1 101 ? 16.054 0.737 -4.004 1.00 64.50 101 PRO A C 1
ATOM 814 O O . PRO A 1 101 ? 16.205 1.176 -2.865 1.00 64.50 101 PRO A O 1
ATOM 817 N N . ASP A 1 102 ? 17.047 0.729 -4.900 1.00 57.25 102 ASP A N 1
ATOM 818 C CA . ASP A 1 102 ? 18.463 1.048 -4.668 1.00 57.25 102 A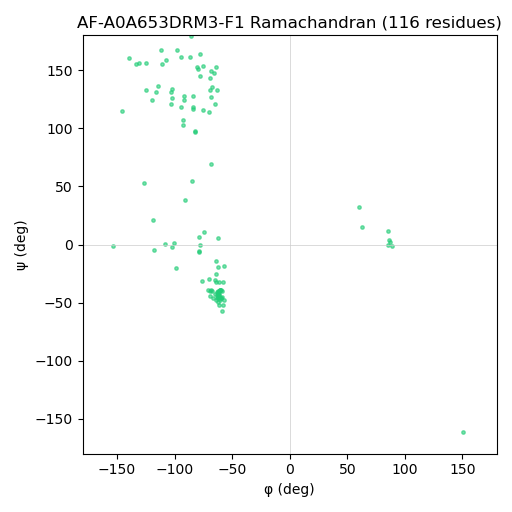SP A CA 1
ATOM 819 C C . ASP A 1 102 ? 18.701 2.536 -4.340 1.00 57.25 102 ASP A C 1
ATOM 821 O O . ASP A 1 102 ? 19.256 3.301 -5.125 1.00 57.25 102 ASP A O 1
ATOM 825 N N . GLY A 1 103 ? 18.256 2.968 -3.159 1.00 50.22 103 GLY A N 1
ATOM 826 C CA . GLY A 1 103 ? 18.385 4.347 -2.675 1.00 50.22 103 GLY A CA 1
ATOM 827 C C . GLY A 1 103 ? 17.248 5.280 -3.100 1.00 50.22 103 GLY A C 1
ATOM 828 O O . GLY A 1 103 ? 17.254 6.459 -2.743 1.00 50.22 103 GLY A O 1
ATOM 829 N N . ASN A 1 104 ? 16.241 4.765 -3.807 1.00 55.03 104 ASN A N 1
ATOM 830 C CA . ASN A 1 104 ? 15.061 5.532 -4.187 1.00 55.03 104 ASN A CA 1
ATOM 831 C 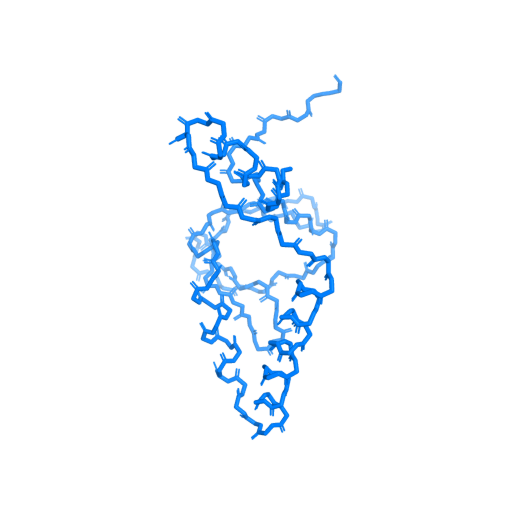C . ASN A 1 104 ? 14.136 5.728 -2.981 1.00 55.03 104 ASN A C 1
ATOM 833 O O . ASN A 1 104 ? 13.567 4.779 -2.445 1.00 55.03 104 ASN A O 1
ATOM 837 N N . THR A 1 105 ? 13.957 6.979 -2.557 1.00 52.53 105 THR A N 1
ATOM 838 C CA . THR A 1 105 ? 12.955 7.328 -1.544 1.00 52.53 105 THR A CA 1
ATOM 839 C C . THR A 1 105 ? 11.668 7.718 -2.253 1.00 52.53 105 THR A C 1
ATOM 841 O O . THR A 1 105 ? 11.554 8.826 -2.773 1.00 52.53 105 THR A O 1
ATOM 844 N N . PHE A 1 106 ? 10.687 6.816 -2.276 1.00 55.56 106 PHE A N 1
ATOM 845 C CA . PHE A 1 106 ? 9.339 7.165 -2.710 1.00 55.56 106 PHE A CA 1
ATOM 846 C C . PHE A 1 106 ? 8.588 7.805 -1.541 1.00 55.56 106 PHE A C 1
ATOM 848 O O . PHE A 1 106 ? 8.085 7.123 -0.647 1.00 55.56 106 PHE A O 1
ATOM 855 N N . ASP A 1 107 ? 8.548 9.134 -1.516 1.00 55.59 107 ASP A N 1
ATOM 856 C CA . ASP A 1 107 ? 7.749 9.855 -0.532 1.00 55.59 107 ASP A CA 1
ATOM 857 C C . ASP A 1 107 ? 6.290 9.924 -1.005 1.00 55.59 107 ASP A C 1
ATOM 859 O O . ASP A 1 107 ? 5.899 10.781 -1.798 1.00 55.59 107 ASP A O 1
ATOM 863 N N . MET A 1 108 ? 5.494 8.989 -0.481 1.00 49.78 108 MET A N 1
ATOM 864 C CA . MET A 1 108 ? 4.075 8.789 -0.794 1.00 49.78 108 MET A CA 1
ATOM 865 C C . MET A 1 108 ? 3.189 10.026 -0.548 1.00 49.78 108 MET A C 1
ATOM 867 O O . MET A 1 108 ? 2.086 10.091 -1.089 1.00 49.78 108 MET A O 1
ATOM 871 N N . LEU A 1 109 ? 3.642 11.002 0.252 1.00 47.03 109 LEU A N 1
ATOM 872 C CA . LEU A 1 109 ? 2.916 12.246 0.546 1.00 47.03 109 LEU A CA 1
ATOM 873 C C . LEU A 1 109 ? 3.397 13.431 -0.311 1.00 47.03 109 LEU A C 1
ATOM 875 O O . LEU A 1 109 ? 2.668 14.411 -0.470 1.00 47.03 109 LEU A O 1
ATOM 879 N N . ARG A 1 110 ? 4.610 13.367 -0.875 1.00 46.59 110 ARG A N 1
ATOM 880 C CA . ARG A 1 110 ? 5.271 14.468 -1.601 1.00 46.59 110 ARG A CA 1
ATOM 881 C C . ARG A 1 110 ? 5.002 14.494 -3.105 1.00 46.59 110 ARG A C 1
ATOM 883 O O . ARG A 1 110 ? 5.840 14.951 -3.875 1.00 46.59 110 ARG A O 1
ATOM 890 N N . GLY A 1 111 ? 3.784 14.185 -3.531 1.00 47.22 111 GLY A N 1
ATOM 891 C CA . GLY A 1 111 ?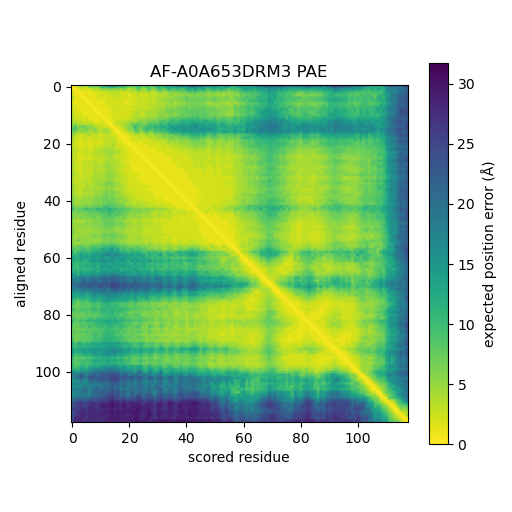 3.331 14.582 -4.868 1.00 47.22 111 GLY A CA 1
ATOM 892 C C . GLY A 1 111 ? 3.266 16.108 -5.103 1.00 47.22 111 GLY A C 1
ATOM 893 O O . GLY A 1 111 ? 2.748 16.502 -6.139 1.00 47.22 111 GLY A O 1
ATOM 894 N N . LEU A 1 112 ? 3.711 16.975 -4.166 1.00 35.53 112 LEU A N 1
ATOM 895 C CA . LEU A 1 112 ? 3.427 18.421 -4.203 1.00 35.53 112 LEU A CA 1
ATOM 896 C C . LEU A 1 112 ? 4.408 19.408 -3.523 1.00 35.53 112 LEU A C 1
ATOM 898 O O . LEU A 1 112 ? 4.132 20.600 -3.609 1.00 35.53 112 LEU A O 1
ATOM 902 N N . ILE A 1 113 ? 5.520 19.039 -2.859 1.00 32.66 113 ILE A N 1
ATOM 903 C CA . ILE A 1 113 ? 6.385 20.067 -2.212 1.00 32.66 113 ILE A CA 1
ATOM 904 C C . ILE A 1 113 ? 7.889 19.726 -2.246 1.00 32.66 113 ILE A C 1
ATOM 906 O O . ILE A 1 113 ? 8.356 18.816 -1.560 1.00 32.66 113 ILE A O 1
ATOM 910 N N . TYR A 1 114 ? 8.643 20.554 -2.976 1.00 28.25 114 TYR A N 1
ATOM 911 C CA . TYR A 1 114 ? 10.081 20.845 -2.823 1.00 28.25 114 TYR A CA 1
ATOM 912 C C . TYR A 1 114 ? 10.206 22.274 -2.233 1.00 28.25 114 TYR A C 1
ATOM 914 O O . TYR A 1 114 ? 9.258 23.036 -2.439 1.00 28.25 114 TYR A O 1
ATOM 922 N N . PRO A 1 115 ? 11.299 22.730 -1.573 1.00 32.03 115 PRO A N 1
ATOM 923 C CA . PRO A 1 115 ? 12.571 22.097 -1.188 1.00 32.03 115 PRO A CA 1
ATOM 924 C C . PRO A 1 115 ? 12.717 21.910 0.338 1.00 32.03 115 PRO A C 1
ATOM 926 O O . PRO A 1 115 ? 12.049 22.569 1.132 1.00 32.03 115 PRO A O 1
ATOM 929 N N . LYS A 1 116 ? 13.708 21.116 0.763 1.00 34.22 116 LYS A N 1
ATOM 930 C CA . LYS A 1 116 ? 14.481 21.459 1.968 1.00 34.22 116 LYS A CA 1
ATOM 931 C C . LYS A 1 116 ? 15.708 22.262 1.527 1.00 34.22 116 LYS A C 1
ATOM 933 O O . LYS A 1 116 ? 16.613 21.657 0.954 1.00 34.22 116 LYS A O 1
ATOM 938 N N . PRO A 1 117 ? 15.778 23.580 1.763 1.00 40.72 117 PRO A N 1
ATOM 939 C CA . PRO A 1 117 ? 17.052 24.204 2.048 1.00 40.72 117 PRO A CA 1
ATOM 940 C C . PRO A 1 117 ? 17.401 23.970 3.526 1.00 40.72 117 PRO A C 1
ATOM 942 O O . PRO A 1 117 ? 16.521 23.732 4.356 1.00 40.72 117 PRO A O 1
ATOM 945 N N . PHE A 1 118 ? 18.703 23.956 3.779 1.00 43.84 118 PHE A N 1
ATOM 946 C CA . PHE A 1 118 ? 19.356 23.787 5.074 1.00 43.84 118 PHE A CA 1
ATOM 947 C C . PHE A 1 118 ? 18.817 24.720 6.163 1.00 43.84 118 PHE A C 1
ATOM 949 O O . PHE A 1 118 ? 18.486 25.881 5.831 1.00 43.84 118 PHE A O 1
#

Nearest PDB structures (foldseek):
  2cgh-assembly1_A  TM=7.980E-01  e=6.990E-02  Mycobacterium tuberculosis H37Rv
  3qii-assembly1_A-2  TM=7.483E-01  e=5.102E-02  Homo sapiens
  2cgh-assembly2_B  TM=6.949E-01  e=3.723E-02  Mycobacterium tuberculosis H37Rv
  4op0-assembly2_B  TM=7.933E-01  e=1.157E-01  Mycobacterium tuberculosis H37Rv
  2equ-assembly1_A  TM=5.737E-01  e=8.993E-02  Homo sapiens

InterPro domains:
  IPR003142 Biotin protein ligase, C-terminal [PF02237] (75-108)

Mean predicted aligned error: 9.16 Å

Solvent-accessible surface area (backbone atoms only — not comparable to full-atom values): 7431 Å² total; per-residue (Å²): 139,53,72,57,54,54,48,51,54,46,22,70,76,68,76,46,84,76,78,73,79,53,67,68,61,51,50,51,52,52,51,53,52,51,52,55,52,49,55,38,40,74,73,67,41,48,66,62,54,52,54,54,48,62,73,71,49,87,56,78,68,39,77,44,77,49,74,45,98,86,72,52,74,44,67,28,30,36,78,51,63,48,101,85,68,34,48,23,31,35,38,87,88,68,50,73,50,70,52,69,76,85,82,62,79,83,62,90,82,55,89,78,73,84,83,86,78,135

Sequence (118 aa):
MCINELISVTNETKGSHMSFIPYEAYFAAVFNEIERIYNKVQNGEIDYMYDLYYKYWLHNNCDITVSTASGDSEYVKIIGIDDYGYLKVRSPNGSIASVQPDGNTFDMLRGLIYPKPF

pLDDT: mean 80.69, std 17.41, range [28.25, 97.94]